Protein 4D7P (pdb70)

Nearest PDB structures (foldseek):
  4d7p-assembly1_A  TM=1.011E+00  e=5.521E-19  Giardia duodenalis
  2hvb-assembly1_C  TM=8.689E-01  e=3.189E-07  Pyrococcus horikoshii OT3
  2hvb-assembly1_D  TM=8.576E-01  e=6.053E-07  Pyrococcus horikoshii OT3
  1do6-assembly1_A  TM=7.881E-01  e=3.743E-07  Pyrococcus furiosus
  4a5w-assembly1_A  TM=5.089E-01  e=1.539E-01  Homo sapiens

Radius of gyration: 13.25 Å; Cα contacts (8 Å, |Δi|>4): 241; chains: 1; bounding box: 39×22×22 Å

Sequence (96 aa):
KEKHVPEMKLSGNHVDIRCGATVMHPATEKHYIGTIRLFGITKEGNVTLELGCQQIWPGLGEPVASFRVCDLEKYKGLLAVAYCNLHGCWENYMEL

Foldseek 3Di:
DAFQEWDWDDDPQKIKTATPDPDFHDAAQVKAFAKKWKWFQFPVPRDTHTPDMDGDHGNPDTPIDMDGDDPNVRGQKMKIWIQIPVPGIHIDIGGD

InterPro domains:
  IPR002742 Desulfoferrodoxin, ferrous iron-binding domain [PF01880] (27-121)
  IPR036073 Desulfoferrodoxin, ferrous iron-binding domain superfamily [G3DSA:2.60.40.730] (15-125)
  IPR036073 Desulfoferrodoxin, ferrous iron-binding domain superfamily [SSF49367] (26-124)
  IPR051233 Desulfoferrodoxin superoxide reductase [PTHR36541] (25-123)

Secondary structure (DSSP, 8-state):
-----EEEEEETTEEEEEESSSSPPP--SSS-EEEEEEEEEETTT--EEEEEEEE--TTTS-SEEEEE-TTGGGEEEEEEEEEETTTEEEEEEEE-

B-factor: mean 38.89, std 13.86, range [15.0, 101.18]

Organism: Giardia intestinalis (NCBI:txid5741)

Solvent-accessible surface area: 5745 Å² total; per-residue (Å²): 233,76,96,11,65,0,39,16,126,68,71,64,53,36,0,63,5,74,0,1,53,126,72,52,3,49,31,67,141,173,24,52,4,6,31,0,87,0,23,0,20,20,121,172,59,99,77,74,83,75,58,21,63,74,80,19,167,36,32,147,28,101,1,73,10,64,29,161,4,99,72,34,117,121,21,74,0,0,29,0,16,0,87,0,48,107,86,31,90,104,114,45,109,46,145,87

Structure (mmCIF, N/CA/C/O backbone):
data_4D7P
#
_entry.id   4D7P
#
_cell.length_a   90.270
_cell.length_b   90.270
_cell.length_c   90.270
_cell.angle_alpha   90.00
_cell.angle_beta   90.00
_cell.angle_gamma   90.00
#
_symmetry.space_group_name_H-M   'I 2 3'
#
loop_
_entity.id
_entity.type
_entity.pdbx_description
1 polymer 'SUPEROXIDE REDUCTASE'
2 non-polymer 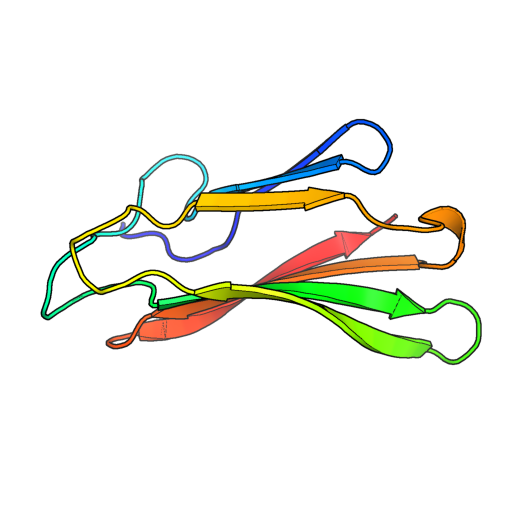'FE (III) ION'
3 water water
#
loop_
_atom_site.group_PDB
_atom_site.id
_atom_site.type_symbol
_atom_site.label_atom_id
_atom_site.label_alt_id
_atom_site.label_comp_id
_atom_site.label_asym_id
_atom_site.label_entity_id
_atom_site.label_seq_id
_atom_site.pdbx_PDB_ins_code
_atom_site.Cartn_x
_atom_site.Cartn_y
_atom_site.Cartn_z
_atom_site.occupancy
_atom_site.B_iso_or_equiv
_atom_site.auth_seq_id
_atom_site.auth_comp_id
_atom_site.auth_asym_id
_atom_site.auth_atom_id
_atom_site.pdbx_PDB_model_num
ATOM 1 N N . LYS A 1 16 ? 17.111 105.307 63.660 1.00 68.20 16 LYS A N 1
ATOM 2 C CA . LYS A 1 16 ? 17.702 106.054 62.551 1.00 74.83 16 LYS A CA 1
ATOM 3 C C . LYS A 1 16 ? 17.012 105.682 61.231 1.00 78.83 16 LYS A C 1
ATOM 4 O O . LYS A 1 16 ? 16.654 106.560 60.439 1.00 83.16 16 LYS A O 1
ATOM 10 N N . GLU A 1 17 ? 16.827 104.379 61.007 1.00 74.62 17 GLU A N 1
ATOM 11 C CA . GLU A 1 17 ? 16.134 103.857 59.822 1.00 68.61 17 GLU A CA 1
ATOM 12 C C . GLU A 1 17 ? 14.631 103.732 60.115 1.00 64.01 17 GLU A C 1
ATOM 13 O O . GLU A 1 17 ? 14.240 103.322 61.216 1.00 56.75 17 GLU A O 1
ATOM 19 N N . LYS A 1 18 ? 13.790 104.095 59.145 1.00 62.33 18 LYS A N 1
ATOM 20 C CA . LYS A 1 18 ? 12.353 104.179 59.398 1.00 55.70 18 LYS A CA 1
ATOM 21 C C . LYS A 1 18 ? 11.545 103.214 58.532 1.00 47.57 18 LYS A C 1
ATOM 22 O O . LYS A 1 18 ? 11.732 103.123 57.316 1.00 41.12 18 LYS A O 1
ATOM 28 N N . HIS A 1 19 ? 10.642 102.492 59.183 1.00 46.46 19 HIS A N 1
ATOM 29 C CA . HIS A 1 19 ? 9.801 101.506 58.519 1.00 36.86 19 HIS A CA 1
ATOM 30 C C . HIS A 1 19 ? 8.320 101.945 58.561 1.00 37.93 19 HIS A C 1
ATOM 31 O O . HIS A 1 19 ? 7.499 101.457 57.790 1.00 41.00 19 HIS A O 1
ATOM 38 N N . VAL A 1 20 ? 7.972 102.858 59.464 1.00 41.11 20 VAL A N 1
ATOM 39 C CA . VAL A 1 20 ? 6.556 103.122 59.716 1.00 39.20 20 VAL A CA 1
ATOM 40 C C . VAL A 1 20 ? 5.859 103.811 58.549 1.00 39.86 20 VAL A C 1
ATOM 41 O O . VAL A 1 20 ? 6.264 104.891 58.140 1.00 39.31 20 VAL A O 1
ATOM 45 N N . PRO A 1 21 ? 4.800 103.185 58.008 1.00 40.40 21 PRO A N 1
ATOM 46 C CA . PRO A 1 21 ? 4.122 103.761 56.839 1.00 35.27 21 PRO A CA 1
ATOM 47 C C . PRO A 1 21 ? 3.355 105.054 57.149 1.00 38.22 21 PRO A C 1
ATOM 48 O O . PRO A 1 21 ? 2.240 104.998 57.677 1.00 40.77 21 PRO A O 1
ATOM 52 N N . GLU A 1 22 ? 3.952 106.203 56.826 1.00 37.34 22 GLU A N 1
ATOM 53 C CA . GLU A 1 22 ? 3.248 107.485 56.911 1.00 33.75 22 GLU A CA 1
ATOM 54 C C . GLU A 1 22 ? 1.989 107.456 56.055 1.00 35.93 22 GLU A C 1
ATOM 55 O O . GLU A 1 22 ? 2.028 107.021 54.911 1.00 39.70 22 GLU A O 1
ATOM 61 N N . MET A 1 23 ? 0.876 107.916 56.614 1.00 35.52 23 MET A N 1
ATOM 62 C CA . MET A 1 23 ? -0.371 108.050 55.863 1.00 33.86 23 MET A CA 1
ATOM 63 C C . MET A 1 23 ? -0.788 109.511 55.726 1.00 37.67 23 MET A C 1
ATOM 64 O O . MET A 1 23 ? -0.845 110.236 56.720 1.00 39.61 23 MET A O 1
ATOM 69 N N . LYS A 1 24 ? -1.073 109.946 54.503 1.00 33.95 24 LYS A N 1
ATOM 70 C CA . LYS A 1 24 ? -1.692 111.256 54.284 1.00 30.84 24 LYS A CA 1
ATOM 71 C C . LYS A 1 24 ? -3.061 111.073 53.623 1.00 35.21 24 LYS A C 1
ATOM 72 O O . LYS A 1 24 ? -3.169 110.408 52.595 1.00 40.99 24 LYS A O 1
ATOM 78 N N . LEU A 1 25 ? -4.095 111.674 54.213 1.00 35.13 25 LEU A N 1
ATOM 79 C CA . LEU A 1 25 ? -5.478 111.487 53.767 1.00 37.32 25 LEU A CA 1
ATOM 80 C C . LEU A 1 25 ? -6.060 112.742 53.115 1.00 37.10 25 LEU A C 1
ATOM 81 O O . LEU A 1 25 ? -6.079 113.814 53.722 1.00 38.05 25 LEU A O 1
ATOM 86 N N . SER A 1 26 ? -6.530 112.595 51.876 1.00 32.38 26 SER A N 1
ATOM 87 C CA . SER A 1 26 ? -7.171 113.671 51.115 1.00 35.21 26 SER A CA 1
ATOM 88 C C . SER A 1 26 ? -8.526 113.187 50.629 1.00 31.96 26 SER A C 1
ATOM 89 O O . SER A 1 26 ? -8.594 112.527 49.602 1.00 38.24 26 SER A O 1
ATOM 92 N N . GLY A 1 27 ? -9.600 113.510 51.342 1.00 30.41 27 GLY A N 1
ATOM 93 C CA . GLY A 1 27 ? -10.887 112.909 51.036 1.00 30.19 27 GLY A CA 1
ATOM 94 C C . GLY A 1 27 ? -10.808 111.415 51.325 1.00 24.66 27 GLY A C 1
ATOM 95 O O . GLY A 1 27 ? -10.593 111.009 52.466 1.00 27.61 27 GLY A O 1
ATOM 96 N N . ASN A 1 28 ? -10.940 110.584 50.298 1.00 28.78 28 ASN A N 1
ATOM 97 C CA . ASN A 1 28 ? -10.845 109.146 50.522 1.00 32.69 28 ASN A CA 1
ATOM 98 C C . ASN A 1 28 ? -9.551 108.600 49.927 1.00 31.07 28 ASN A C 1
ATOM 99 O O . ASN A 1 28 ? -9.313 107.390 49.918 1.00 28.66 28 ASN A O 1
ATOM 104 N N . HIS A 1 29 ? -8.713 109.518 49.455 1.00 28.54 29 HIS A N 1
ATOM 105 C CA . HIS A 1 29 ? -7.415 109.180 48.896 1.00 29.06 29 HIS A CA 1
ATOM 106 C C . HIS A 1 29 ? -6.349 109.089 49.978 1.00 25.68 29 HIS A C 1
ATOM 107 O O . HIS A 1 29 ? -6.233 109.989 50.816 1.00 26.15 29 HIS A O 1
ATOM 114 N N . VAL A 1 30 ? -5.547 108.033 49.934 1.00 25.42 30 VAL A N 1
ATOM 115 C CA . VAL A 1 30 ? -4.533 107.797 50.955 1.00 25.60 30 VAL A CA 1
ATOM 116 C C . VAL A 1 30 ? -3.161 107.643 50.304 1.00 25.80 30 VAL A C 1
ATOM 117 O O . VAL A 1 30 ? -2.964 106.737 49.510 1.00 26.54 30 VAL A O 1
ATOM 121 N N . ASP A 1 31 ? -2.227 108.542 50.612 1.00 25.70 31 ASP A N 1
ATOM 122 C CA . ASP A 1 31 ? -0.848 108.424 50.115 1.00 26.14 31 ASP A CA 1
ATOM 123 C C . ASP A 1 31 ? 0.053 107.890 51.205 1.00 32.55 31 ASP A C 1
ATOM 124 O O . ASP A 1 31 ? 0.020 108.391 52.323 1.00 28.12 31 ASP A O 1
ATOM 129 N N . ILE A 1 32 ? 0.869 106.895 50.872 1.00 26.96 32 ILE A N 1
ATOM 130 C CA . ILE A 1 32 ? 1.737 106.250 51.848 1.00 25.38 32 ILE A CA 1
ATOM 131 C C . ILE A 1 32 ? 3.207 106.265 51.434 1.00 32.23 32 ILE A C 1
ATOM 132 O O . ILE A 1 32 ? 3.528 106.044 50.266 1.00 32.17 32 ILE A O 1
ATOM 137 N N . ARG A 1 33 ? 4.091 106.532 52.393 1.00 32.58 33 ARG A N 1
ATOM 138 C CA . ARG A 1 33 ? 5.531 106.339 52.205 1.00 29.86 33 ARG A CA 1
ATOM 139 C C . ARG A 1 33 ? 6.184 105.853 53.496 1.00 37.67 33 ARG A C 1
ATOM 140 O O . ARG A 1 33 ? 5.768 106.239 54.596 1.00 34.45 33 ARG A O 1
ATOM 148 N N . CYS A 1 34 ? 7.192 104.997 53.351 1.00 39.73 34 CYS A N 1
ATOM 149 C CA . CYS A 1 34 ? 7.955 104.476 54.485 1.00 30.79 34 CYS A CA 1
ATOM 150 C C . CYS A 1 34 ? 9.414 104.940 54.426 1.00 32.09 34 CYS A C 1
ATOM 151 O O . CYS A 1 34 ? 10.155 104.531 53.531 1.00 34.26 34 CYS A O 1
ATOM 154 N N . GLY A 1 35 ? 9.839 105.789 55.359 1.00 34.96 35 GLY A N 1
ATOM 155 C CA . GLY A 1 35 ? 8.966 106.359 56.359 1.00 39.50 35 GLY A CA 1
ATOM 156 C C . GLY A 1 35 ? 8.697 107.805 56.003 1.00 47.75 35 GLY A C 1
ATOM 157 O O . GLY A 1 35 ? 8.916 108.213 54.859 1.00 47.92 35 GLY A O 1
ATOM 158 N N . ALA A 1 36 ? 8.236 108.583 56.979 1.00 45.72 36 ALA A N 1
ATOM 159 C CA . ALA A 1 36 ? 7.743 109.936 56.712 1.00 52.68 36 ALA A CA 1
ATOM 160 C C . ALA A 1 36 ? 8.849 110.885 56.249 1.00 53.61 36 ALA A C 1
ATOM 161 O O . ALA A 1 36 ? 8.666 111.634 55.289 1.00 63.38 36 ALA A O 1
ATOM 163 N N . THR A 1 37 ? 9.994 110.837 56.927 1.00 50.16 37 THR A N 1
ATOM 164 C CA . THR A 1 37 ? 11.099 111.753 56.656 1.00 64.85 37 THR A CA 1
ATOM 165 C C . THR A 1 37 ? 12.231 111.056 55.898 1.00 67.52 37 THR A C 1
ATOM 166 O O . THR A 1 37 ? 12.779 111.607 54.941 1.00 67.28 37 THR A O 1
ATOM 170 N N . VAL A 1 38 ? 12.572 109.842 56.321 1.00 60.53 38 VAL A N 1
ATOM 171 C CA . VAL A 1 38 ? 13.590 109.056 55.629 1.00 54.90 38 VAL A CA 1
ATOM 172 C C . VAL A 1 38 ? 12.976 107.885 54.856 1.00 47.46 38 VAL A C 1
ATOM 173 O O . VAL A 1 38 ? 12.202 107.099 55.409 1.00 44.45 38 VAL A O 1
ATOM 177 N N . MET A 1 39 ? 13.315 107.766 53.579 1.00 36.13 39 MET A N 1
ATOM 178 C CA . MET A 1 39 ? 12.815 106.653 52.790 1.00 40.00 39 MET A CA 1
ATOM 179 C C . MET A 1 39 ? 13.596 105.391 53.112 1.00 42.16 39 MET A C 1
ATOM 180 O O . MET A 1 39 ? 14.823 105.382 53.032 1.00 37.79 39 MET A O 1
ATOM 185 N N . HIS A 1 40 ? 12.886 104.329 53.477 1.00 38.86 40 HIS A N 1
ATOM 186 C CA . HIS A 1 40 ? 13.513 103.035 53.763 1.00 43.37 40 HIS A CA 1
ATOM 187 C C . HIS A 1 40 ? 14.297 102.534 52.559 1.00 39.58 40 HIS A C 1
ATOM 188 O O . HIS A 1 40 ? 13.928 102.830 51.432 1.00 37.57 40 HIS A O 1
ATOM 195 N N . PRO A 1 41 ? 15.398 101.801 52.794 1.00 35.41 41 PRO A N 1
ATOM 19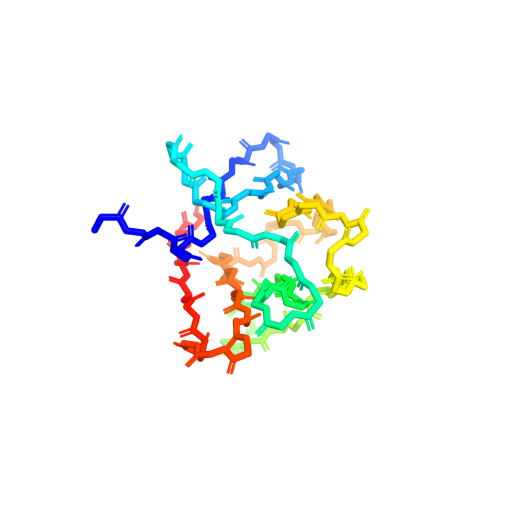6 C CA . PRO A 1 41 ? 16.143 101.222 51.673 1.00 42.09 41 PRO A CA 1
ATOM 197 C C . PRO A 1 41 ? 15.310 100.362 50.721 1.00 36.85 41 PRO A C 1
ATOM 198 O O . PRO A 1 41 ? 14.255 99.802 51.063 1.00 31.86 41 PRO A O 1
ATOM 202 N N . ALA A 1 42 ? 15.816 100.282 49.498 1.00 36.27 42 ALA A N 1
ATOM 203 C CA . ALA A 1 42 ? 15.190 99.537 48.422 1.00 38.12 42 ALA A CA 1
ATOM 204 C C . ALA A 1 42 ? 16.278 98.823 47.635 1.00 42.52 42 ALA A C 1
ATOM 205 O O . ALA A 1 42 ? 16.816 99.350 46.650 1.00 34.58 42 ALA A O 1
ATOM 207 N N . THR A 1 43 ? 16.631 97.631 48.106 1.00 38.41 43 THR A N 1
ATOM 208 C CA . THR A 1 43 ? 17.658 96.817 47.469 1.00 34.38 43 THR A CA 1
ATOM 209 C C . THR A 1 43 ? 17.179 95.382 47.361 1.00 38.20 43 THR A C 1
ATOM 210 O O . THR A 1 43 ? 16.160 95.018 47.962 1.00 39.20 43 THR A O 1
ATOM 214 N N . GLU A 1 44 ? 17.925 94.564 46.620 1.00 37.22 44 GLU A N 1
ATOM 215 C CA . GLU A 1 44 ? 17.565 93.167 46.426 1.00 35.31 44 GLU A CA 1
ATOM 216 C C . GLU A 1 44 ? 17.661 92.367 47.713 1.00 40.65 44 GLU A C 1
ATOM 217 O O . GLU A 1 44 ? 16.996 91.336 47.859 1.00 45.66 44 GLU A O 1
ATOM 223 N N . LYS A 1 45 ? 18.482 92.837 48.647 1.00 32.62 45 LYS A N 1
ATOM 224 C CA . LYS A 1 45 ? 18.680 92.110 49.897 1.00 38.36 45 LYS A CA 1
ATOM 225 C C . LYS A 1 45 ? 18.025 92.808 51.095 1.00 42.57 45 LYS A C 1
ATOM 226 O O . LYS A 1 45 ? 17.895 92.215 52.171 1.00 30.30 45 LYS A O 1
ATOM 232 N N . HIS A 1 46 ? 17.597 94.057 50.912 1.00 35.95 46 HIS A N 1
ATOM 233 C CA . HIS A 1 46 ? 16.873 94.772 51.969 1.00 32.44 46 HIS A CA 1
ATOM 234 C C . HIS A 1 46 ? 15.773 95.633 51.361 1.00 31.81 46 HIS A C 1
ATOM 235 O O . HIS A 1 46 ? 16.048 96.584 50.614 1.00 35.08 46 HIS A O 1
ATOM 242 N N . TYR A 1 47 ? 14.528 95.302 51.677 1.00 30.07 47 TYR A N 1
ATOM 243 C CA . TYR A 1 47 ? 13.405 95.933 51.001 1.00 31.00 47 TYR A CA 1
ATOM 244 C C . TYR A 1 47 ? 12.132 95.900 51.833 1.00 33.82 47 TYR A C 1
ATOM 245 O O . TYR A 1 47 ? 11.950 95.017 52.669 1.00 31.50 47 TYR A O 1
ATOM 254 N N . ILE A 1 48 ? 11.267 96.883 51.621 1.00 29.26 48 ILE A N 1
ATOM 255 C CA . ILE A 1 48 ? 9.891 96.746 52.049 1.00 25.69 48 ILE A CA 1
ATOM 256 C C . ILE A 1 48 ? 9.147 96.207 50.840 1.00 28.38 48 ILE A C 1
ATOM 257 O O . ILE A 1 48 ? 9.081 96.846 49.780 1.00 30.17 48 ILE A O 1
ATOM 262 N N . GLY A 1 49 ? 8.645 94.990 50.995 1.00 26.37 49 GLY A N 1
ATOM 263 C CA . GLY A 1 49 ? 8.080 94.249 49.890 1.00 21.77 49 GLY A CA 1
ATOM 264 C C . GLY A 1 49 ? 6.620 94.555 49.674 1.00 27.13 49 GLY A C 1
ATOM 265 O O . GLY A 1 49 ? 6.140 94.538 48.531 1.00 24.40 49 GLY A O 1
ATOM 266 N N . THR A 1 50 ? 5.894 94.822 50.758 1.00 25.01 50 THR A N 1
ATOM 267 C CA . THR A 1 50 ? 4.474 95.138 50.619 1.00 19.83 50 THR A CA 1
ATOM 268 C C . THR A 1 50 ? 4.059 96.273 51.520 1.00 26.99 50 THR A C 1
ATOM 269 O O . THR A 1 50 ? 4.605 96.457 52.602 1.00 26.89 50 THR A O 1
ATOM 273 N N . ILE A 1 51 ? 3.071 97.023 51.058 1.00 23.88 51 ILE A N 1
ATOM 274 C CA . ILE A 1 51 ? 2.419 98.031 51.863 1.00 22.35 51 ILE A CA 1
ATOM 275 C C . ILE A 1 51 ? 0.947 97.701 51.740 1.00 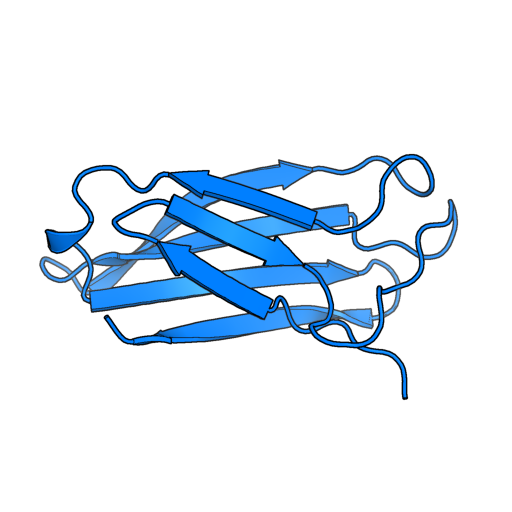26.53 51 ILE A C 1
ATOM 276 O O . ILE A 1 51 ? 0.387 97.751 50.638 1.00 22.73 51 ILE A O 1
ATOM 281 N N . ARG A 1 52 ? 0.334 97.289 52.843 1.00 23.10 52 ARG A N 1
ATOM 282 C CA . ARG A 1 52 ? -1.087 96.961 52.834 1.00 21.60 52 ARG A CA 1
ATOM 283 C C . ARG A 1 52 ? -1.863 98.014 53.572 1.00 28.53 52 ARG A C 1
ATOM 284 O O . ARG A 1 52 ? -1.367 98.560 54.556 1.00 23.36 52 ARG A O 1
ATOM 292 N N . LEU A 1 53 ? -3.081 98.280 53.102 1.00 29.48 53 LEU A N 1
ATOM 293 C CA . LEU A 1 53 ? -3.992 99.195 53.771 1.00 26.02 53 LEU A CA 1
ATOM 294 C C . LEU A 1 53 ? -5.247 98.450 54.207 1.00 30.21 53 LEU A C 1
ATOM 295 O O . LEU A 1 53 ? -5.887 97.768 53.406 1.00 25.16 53 LEU A O 1
ATOM 300 N N . PHE A 1 54 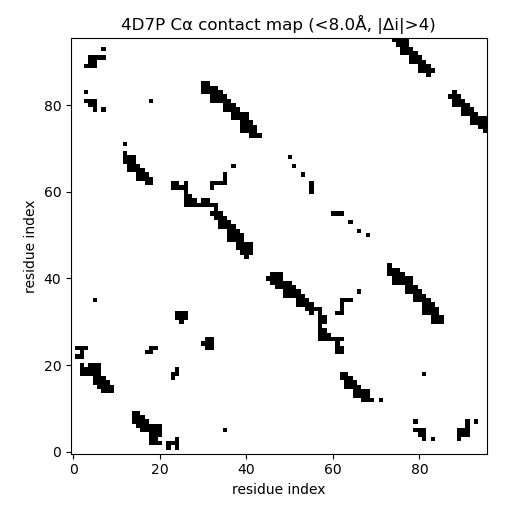? -5.575 98.577 55.486 1.00 30.99 54 PHE A N 1
ATOM 301 C CA . PHE A 1 54 ? -6.773 97.974 56.057 1.00 36.04 54 PHE A CA 1
ATOM 302 C C . PHE A 1 54 ? -7.751 99.053 56.497 1.00 36.50 54 PHE A C 1
ATOM 303 O O . PHE A 1 54 ? -7.339 100.090 57.020 1.00 36.96 54 PHE A O 1
ATOM 311 N N . GLY A 1 55 ? -9.042 98.806 56.291 1.00 25.76 55 GLY A N 1
ATOM 312 C CA . GLY A 1 55 ? -10.074 99.582 56.968 1.00 35.36 55 GLY A CA 1
ATOM 313 C C . GLY A 1 55 ? -10.723 98.829 58.125 1.00 35.18 55 GLY A C 1
ATOM 314 O O . GLY A 1 55 ? -11.122 97.675 57.976 1.00 40.95 55 GLY A O 1
ATOM 315 N N . ILE A 1 56 ? -10.837 99.472 59.283 1.00 30.90 56 ILE A N 1
ATOM 316 C CA . ILE A 1 56 ? -11.567 98.882 60.402 1.00 38.94 56 ILE A CA 1
ATOM 317 C C . ILE A 1 56 ? -13.033 99.305 60.325 1.00 45.87 56 ILE A C 1
ATOM 318 O O . ILE A 1 56 ? -13.353 100.496 60.420 1.00 41.75 56 ILE A O 1
ATOM 323 N N . THR A 1 57 ? -13.920 98.329 60.150 1.00 46.16 57 THR A N 1
ATOM 324 C CA . THR A 1 57 ? -15.328 98.618 59.903 1.00 48.65 57 THR A CA 1
ATOM 325 C C . THR A 1 57 ? -16.068 99.048 61.165 1.00 53.47 57 THR A C 1
ATOM 326 O O . THR A 1 57 ? -15.804 98.541 62.257 1.00 59.96 57 THR A O 1
ATOM 330 N N . LYS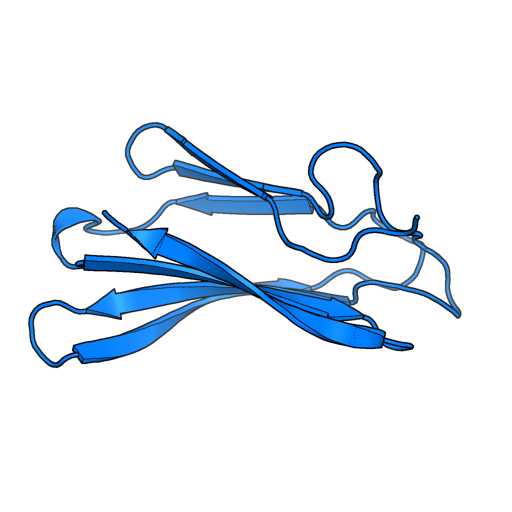 A 1 58 ? -16.997 99.986 61.003 1.00 54.54 58 LYS A N 1
ATOM 331 C CA . LYS A 1 58 ? -17.920 100.353 62.073 1.00 58.48 58 LYS A CA 1
ATOM 332 C C . LYS A 1 58 ? -18.859 99.186 62.364 1.00 67.39 58 LYS A C 1
ATOM 333 O O . LYS A 1 58 ? -18.900 98.662 63.481 1.00 65.26 58 LYS A O 1
ATOM 339 N N . GLU A 1 59 ? -19.607 98.784 61.339 1.00 73.93 59 GLU A N 1
ATOM 340 C CA . GLU A 1 59 ? -20.517 97.648 61.430 1.00 75.31 59 GLU A CA 1
ATOM 341 C C . GLU A 1 59 ? -19.730 96.342 61.498 1.00 63.69 59 GLU A C 1
ATOM 342 O O . GLU A 1 59 ? -19.482 95.708 60.473 1.00 68.21 59 GLU A O 1
ATOM 348 N N . GLY A 1 60 ? -19.305 95.957 62.697 1.00 55.43 60 GLY A N 1
ATOM 349 C CA . GLY A 1 60 ? -18.697 94.653 62.877 1.00 55.03 60 GLY A CA 1
ATOM 350 C C . GLY A 1 60 ? -17.289 94.605 63.435 1.00 53.30 60 GLY A C 1
ATOM 351 O O . GLY A 1 60 ? -16.800 93.529 63.775 1.00 53.31 60 GLY A O 1
ATOM 352 N N . ASN A 1 61 ? -16.638 95.758 63.533 1.00 53.18 61 ASN A N 1
ATOM 353 C CA . ASN A 1 61 ? -15.251 95.826 63.999 1.00 55.91 61 ASN A CA 1
ATOM 354 C C . ASN A 1 61 ? -14.306 94.898 63.232 1.00 53.39 61 ASN A C 1
ATOM 355 O O . ASN A 1 61 ? -13.395 94.292 63.806 1.00 57.61 61 ASN A O 1
ATOM 360 N N . VAL A 1 62 ? -14.522 94.785 61.930 1.00 47.49 62 VAL A N 1
ATOM 361 C CA . VAL A 1 62 ? -13.689 93.914 61.107 1.00 46.59 62 VAL A CA 1
ATOM 362 C C . VAL A 1 62 ? -12.456 94.664 60.631 1.00 47.64 62 VAL A C 1
ATOM 363 O O . VAL A 1 62 ? -12.528 95.847 60.343 1.00 42.82 62 VAL A O 1
ATOM 367 N N . THR A 1 63 ? -11.320 93.979 60.576 1.00 34.79 63 THR A N 1
ATOM 368 C CA . THR A 1 63 ? -10.111 94.552 59.991 1.00 38.75 63 THR A CA 1
ATOM 369 C C . THR A 1 63 ? -10.004 94.112 58.528 1.00 37.44 63 THR A C 1
ATOM 370 O O . THR A 1 63 ? -9.471 93.047 58.216 1.00 34.39 63 THR A O 1
ATOM 374 N N . LEU A 1 64 ? -10.553 94.930 57.639 1.00 27.71 64 LEU A N 1
ATOM 375 C CA . LEU A 1 64 ? -10.760 94.540 56.251 1.00 30.98 64 LEU A CA 1
ATOM 376 C C . LEU A 1 64 ? -9.629 95.033 55.331 1.00 34.38 64 LEU A C 1
ATOM 377 O O . LEU A 1 64 ? -9.396 96.235 55.229 1.00 34.34 64 LEU A O 1
ATOM 382 N N . GLU A 1 65 ? -8.924 94.119 54.670 1.00 35.31 65 GLU A N 1
ATOM 383 C CA . GLU A 1 65 ? -7.844 94.535 53.784 1.00 27.78 65 GLU A CA 1
ATOM 384 C C . GLU A 1 65 ? -8.426 95.151 52.532 1.00 24.92 65 GLU A C 1
ATOM 385 O O . GLU A 1 65 ? -9.214 94.528 51.824 1.00 25.34 65 GLU A O 1
ATOM 391 N N . LEU A 1 66 ? -8.050 96.392 52.274 1.00 23.53 66 LEU A N 1
ATOM 392 C CA . LEU A 1 66 ? -8.559 97.099 51.115 1.00 22.71 66 LEU A CA 1
ATOM 393 C C . LEU A 1 66 ? -7.723 96.790 49.898 1.00 30.07 66 LEU A C 1
ATOM 394 O O . LEU A 1 66 ? -8.250 96.719 48.781 1.00 21.94 66 LEU A O 1
ATOM 399 N N . GLY A 1 67 ? -6.420 96.610 50.107 1.00 25.24 67 GLY A N 1
ATOM 400 C CA . GLY A 1 67 ? -5.529 96.268 49.009 1.00 25.33 67 GLY A CA 1
ATOM 401 C C . GLY A 1 67 ? -4.084 96.141 49.457 1.00 24.27 67 GLY A C 1
ATOM 402 O O . GLY A 1 67 ? -3.778 96.328 50.633 1.00 22.71 67 GLY A O 1
ATOM 403 N N . CYS A 1 68 ? -3.199 95.815 48.519 1.00 16.11 68 CYS A N 1
ATOM 404 C CA . CYS A 1 68 ? -1.813 95.508 48.841 1.00 19.41 68 CYS A CA 1
ATOM 405 C C . CYS A 1 68 ? -0.907 95.925 47.712 1.00 20.41 68 CYS A C 1
ATOM 406 O O . CYS A 1 68 ? -1.010 95.385 46.601 1.00 21.33 68 CYS A O 1
ATOM 409 N N . GLN A 1 69 ? -0.030 96.887 47.995 1.00 21.96 69 GLN A N 1
ATOM 410 C CA . GLN A 1 69 ? 1.020 97.289 47.071 1.00 20.22 69 GLN A CA 1
ATOM 411 C C . GLN A 1 69 ? 2.226 96.382 47.244 1.00 30.74 69 GLN A C 1
ATOM 412 O O . GLN A 1 69 ? 2.920 96.433 48.266 1.00 23.73 69 GLN A O 1
ATOM 418 N N . GLN A 1 70 ? 2.480 95.563 46.232 1.00 19.99 70 GLN A N 1
ATOM 419 C CA . GLN A 1 70 ? 3.669 94.731 46.210 1.00 19.85 70 GLN A CA 1
ATOM 420 C C . GLN A 1 70 ? 4.760 95.399 45.360 1.00 23.29 70 GLN A C 1
ATOM 421 O O . GLN A 1 70 ? 4.488 95.986 44.300 1.00 19.23 70 GLN A O 1
ATOM 427 N N . ILE A 1 71 ? 5.991 95.357 45.857 1.00 16.87 71 ILE A N 1
ATOM 428 C CA . ILE A 1 71 ? 7.109 96.027 45.198 1.00 26.21 71 ILE A CA 1
ATOM 429 C C . ILE A 1 71 ? 8.280 95.068 45.049 1.00 24.41 71 ILE A C 1
ATOM 430 O O . ILE A 1 71 ? 8.705 94.446 46.010 1.00 27.88 71 ILE A O 1
ATOM 435 N N . TRP A 1 72 ? 8.800 94.939 43.842 1.00 17.67 72 TRP A N 1
ATOM 436 C CA . TRP A 1 72 ? 9.919 94.033 43.639 1.00 20.81 72 TRP A CA 1
ATOM 437 C C . TRP A 1 72 ? 11.184 94.629 44.240 1.00 29.70 72 TRP A C 1
ATOM 438 O O . TRP A 1 72 ? 11.470 95.810 44.057 1.00 27.58 72 TRP A O 1
ATOM 449 N N . PRO A 1 73 ? 11.930 93.810 44.989 1.00 31.12 73 PRO A N 1
ATOM 450 C CA . PRO A 1 73 ? 13.119 94.283 45.713 1.00 24.40 73 PRO A CA 1
ATOM 451 C C . PRO A 1 73 ? 14.063 95.120 44.844 1.00 27.17 73 PRO A C 1
ATOM 452 O O . PRO A 1 73 ? 14.511 94.677 43.788 1.00 29.77 73 PRO A O 1
ATOM 456 N N . GLY A 1 74 ? 14.323 96.346 45.288 1.00 34.60 74 GLY A N 1
ATOM 457 C CA . GLY A 1 74 ? 15.272 97.224 44.637 1.00 32.75 74 GLY A CA 1
ATOM 458 C C . GLY A 1 74 ? 14.800 97.820 43.322 1.00 36.15 74 GLY A C 1
ATOM 459 O O . GLY A 1 74 ? 15.563 98.512 42.653 1.00 34.03 74 GLY A O 1
ATOM 460 N N . LEU A 1 75 ? 13.553 97.562 42.944 1.00 27.44 75 LEU A N 1
ATOM 461 C CA . LEU A 1 75 ? 13.023 98.115 41.698 1.00 23.83 75 LEU A CA 1
ATOM 462 C C . LEU A 1 75 ? 12.123 99.322 41.945 1.00 36.43 75 LEU A C 1
ATOM 463 O O . LEU A 1 75 ? 11.896 100.145 41.047 1.00 31.03 75 LEU A O 1
ATOM 468 N N . GLY A 1 76 ? 11.602 99.415 43.162 1.00 36.75 76 GLY A N 1
ATOM 469 C CA . GLY A 1 76 ? 10.770 100.535 43.545 1.00 26.25 76 GLY A CA 1
ATOM 470 C C . GLY A 1 76 ? 10.974 100.850 45.008 1.00 30.83 76 GLY A C 1
ATOM 471 O O . GLY A 1 76 ? 11.319 99.973 45.811 1.00 27.31 76 GLY A O 1
ATOM 472 N N . GLU A 1 77 ? 10.753 102.110 45.358 1.00 28.94 77 GLU A N 1
ATOM 473 C CA . GLU A 1 77 ? 10.820 102.554 46.748 1.00 26.53 77 GLU A CA 1
ATOM 474 C C . GLU A 1 77 ? 9.480 102.327 47.420 1.00 24.01 77 GLU A C 1
ATOM 475 O O . GLU A 1 77 ? 8.477 102.222 46.725 1.00 24.06 77 GLU A O 1
ATOM 481 N N . PRO A 1 78 ? 9.460 102.225 48.762 1.00 27.67 78 PRO A N 1
ATOM 482 C CA . PRO A 1 78 ? 8.213 101.882 49.472 1.00 21.64 78 PRO A CA 1
ATOM 483 C C . PRO A 1 78 ? 7.250 103.052 49.608 1.00 26.22 78 PRO A C 1
ATOM 484 O O . PRO A 1 78 ? 7.169 103.700 50.657 1.00 26.13 78 PRO A O 1
ATOM 488 N N . VAL A 1 79 ? 6.522 103.304 48.524 1.00 26.67 79 VAL A N 1
ATOM 489 C CA . VAL A 1 79 ? 5.380 104.194 48.522 1.00 22.87 79 VAL A CA 1
ATOM 490 C C . VAL A 1 79 ? 4.151 103.432 48.046 1.00 25.30 79 VAL A C 1
ATOM 491 O O . VAL A 1 79 ? 4.263 102.355 47.436 1.00 21.78 79 VAL A O 1
ATOM 495 N N . ALA A 1 80 ? 2.981 103.994 48.313 1.00 22.70 80 ALA A N 1
ATOM 496 C CA . ALA A 1 80 ? 1.747 103.445 47.781 1.00 18.51 80 ALA A CA 1
ATOM 497 C C . ALA A 1 80 ? 0.633 104.476 47.831 1.00 21.76 80 ALA A C 1
ATOM 498 O O . ALA A 1 80 ? 0.724 105.467 48.557 1.00 26.04 80 ALA A O 1
ATOM 500 N N . SER A 1 81 ? -0.421 104.255 47.051 1.00 20.84 81 SER A N 1
ATOM 501 C CA . SER A 1 81 ? -1.646 104.993 47.316 1.00 24.22 81 SER A CA 1
ATOM 502 C C . SER A 1 81 ? -2.889 104.143 47.089 1.00 24.48 81 SER A C 1
ATOM 503 O O . SER A 1 81 ? -2.887 103.184 46.317 1.00 20.26 81 SER A O 1
ATOM 506 N N . PHE A 1 82 ? -3.936 104.502 47.817 1.00 24.65 82 PHE A N 1
ATOM 507 C CA . PHE A 1 82 ? -5.217 103.830 47.755 1.00 2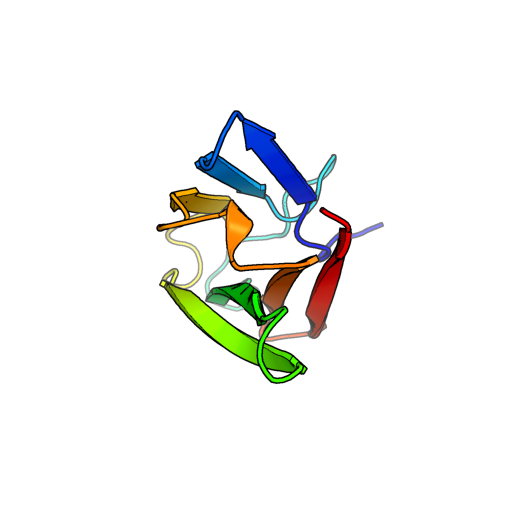2.35 82 PHE A CA 1
ATOM 508 C C . PHE A 1 82 ? -6.293 104.868 47.651 1.00 27.00 82 PHE A C 1
ATOM 509 O O . PHE A 1 82 ? -6.066 106.047 47.926 1.00 26.85 82 PHE A O 1
ATOM 517 N N . ARG A 1 83 ? -7.477 104.440 47.257 1.00 24.47 83 ARG A N 1
ATOM 518 C CA . ARG A 1 83 ? -8.605 105.341 47.315 1.00 28.16 83 ARG A CA 1
ATOM 519 C C . ARG A 1 83 ? -9.751 104.543 47.892 1.00 28.74 83 ARG A C 1
ATOM 520 O O . ARG A 1 83 ? -10.273 103.638 47.255 1.00 25.15 83 ARG A O 1
ATOM 528 N N . VAL A 1 84 ? -10.116 104.870 49.120 1.00 29.10 84 VAL A N 1
ATOM 529 C CA . VAL A 1 84 ? -11.014 104.027 49.875 1.00 27.84 84 VAL A CA 1
ATOM 530 C C . VAL A 1 84 ? -12.468 104.191 49.462 1.00 31.05 84 VAL A C 1
ATOM 531 O O . VAL A 1 84 ? -13.041 105.267 49.566 1.00 33.16 84 VAL A O 1
ATOM 535 N N . CYS A 1 85 ? -13.068 103.104 48.997 1.00 28.17 85 CYS A N 1
ATOM 536 C CA . CYS A 1 85 ? -14.497 103.105 48.703 1.00 28.02 85 CYS A CA 1
ATOM 537 C C . CYS A 1 85 ? -15.305 103.304 49.963 1.00 36.83 85 CYS A C 1
ATOM 5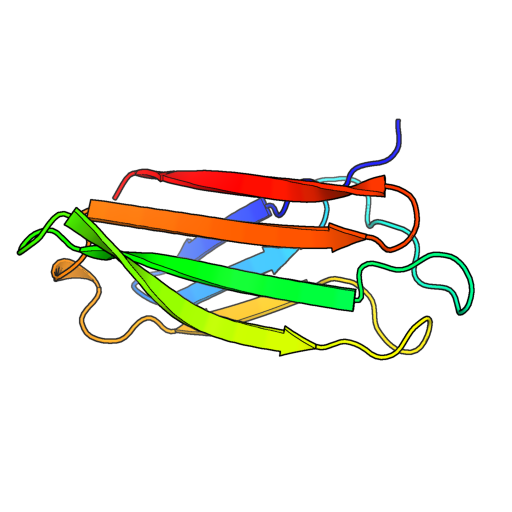38 O O . CYS A 1 85 ? -14.982 102.713 50.989 1.00 40.48 85 CYS A O 1
ATOM 541 N N . ASP A 1 86 ? -16.349 104.128 49.888 1.00 37.73 86 ASP A N 1
ATOM 542 C CA . ASP A 1 86 ? -17.271 104.267 51.007 1.00 42.07 86 ASP A CA 1
ATOM 543 C C . ASP A 1 86 ? -16.526 104.491 52.331 1.00 44.26 86 ASP A C 1
ATOM 544 O O . ASP A 1 86 ? -16.684 103.699 53.261 1.00 42.23 86 ASP A O 1
ATOM 549 N N . LEU A 1 87 ? -15.699 105.538 52.405 1.00 40.76 87 LEU A N 1
ATOM 550 C CA . LEU A 1 87 ? -14.826 105.755 53.569 1.00 36.75 87 LEU A CA 1
ATOM 551 C C . LEU A 1 87 ? -15.603 105.879 54.877 1.00 41.81 87 LEU A C 1
ATOM 552 O O . LEU A 1 87 ? -15.109 105.498 55.948 1.00 35.40 87 LEU A O 1
ATOM 557 N N . GLU A 1 88 ? -16.825 106.401 54.788 1.00 43.45 88 GLU A N 1
ATOM 558 C CA . GLU A 1 88 ? -17.636 106.641 55.974 1.00 55.19 88 GLU A CA 1
ATOM 559 C C . GLU A 1 88 ? -17.956 105.327 56.685 1.00 49.72 88 GLU A C 1
ATOM 560 O O . GLU A 1 88 ? -18.367 105.316 57.844 1.00 43.90 88 GLU A O 1
ATOM 566 N N . LYS A 1 89 ? -17.740 104.217 55.989 1.00 44.83 89 LYS A N 1
ATOM 567 C CA . LYS A 1 89 ? -18.063 102.916 56.546 1.00 47.63 89 LYS A CA 1
ATOM 568 C C . LYS A 1 89 ? -17.030 102.460 57.573 1.00 45.03 89 LYS A C 1
ATOM 569 O O . LYS A 1 89 ? -17.262 101.489 58.291 1.00 49.21 89 LYS A O 1
ATOM 575 N N . TYR A 1 90 ? -15.900 103.164 57.658 1.00 35.94 90 TYR A N 1
ATOM 576 C CA . TYR A 1 90 ? -14.816 102.747 58.545 1.00 35.61 90 TYR A CA 1
ATOM 577 C C . TYR A 1 90 ? -14.582 103.736 59.672 1.00 41.02 90 TYR A C 1
ATOM 578 O O . TYR A 1 90 ? -14.862 104.926 59.531 1.00 46.08 90 TYR A O 1
ATOM 587 N N . LYS A 1 91 ? -14.043 103.245 60.783 1.00 46.78 91 LYS A N 1
ATOM 588 C CA . LYS A 1 91 ? -13.728 104.104 61.919 1.00 50.28 91 LYS A CA 1
ATOM 589 C C . LYS A 1 91 ? -12.237 104.422 61.992 1.00 50.32 91 LYS A C 1
ATOM 590 O O . LYS A 1 91 ? -11.819 105.331 62.711 1.00 44.58 91 LYS A O 1
ATOM 596 N N . GLY A 1 92 ? -11.440 103.675 61.235 1.00 39.08 92 GLY A N 1
ATOM 597 C CA . GLY A 1 92 ? -10.008 103.905 61.184 1.00 42.06 92 GLY A CA 1
ATOM 598 C C . GLY A 1 92 ? -9.346 103.196 60.013 1.00 35.97 92 GLY A C 1
ATOM 599 O O . GLY A 1 92 ? -9.921 102.265 59.445 1.00 35.92 92 GLY A O 1
ATOM 600 N N . LEU A 1 93 ? -8.144 103.646 59.655 1.00 28.55 93 LEU A N 1
ATOM 601 C CA . LEU A 1 93 ? -7.314 102.994 58.638 1.00 33.53 93 LEU A CA 1
ATOM 602 C C . LEU A 1 93 ? -6.027 102.474 59.269 1.00 38.22 93 LEU A C 1
ATOM 603 O O . LEU A 1 93 ? -5.415 103.142 60.114 1.00 36.34 93 LEU A O 1
ATOM 608 N N . LEU A 1 94 ? -5.616 101.290 58.842 1.00 33.27 94 LEU A N 1
ATOM 609 C CA . LEU A 1 94 ? -4.406 100.659 59.350 1.00 36.43 94 LEU A CA 1
ATOM 610 C C . LEU A 1 94 ? -3.482 100.347 58.187 1.00 34.20 94 LEU A C 1
ATOM 611 O O . LEU A 1 94 ? -3.831 99.549 57.319 1.00 29.07 94 LEU A O 1
ATOM 616 N N . ALA A 1 95 ? -2.317 100.987 58.156 1.00 33.01 95 ALA A N 1
ATOM 617 C CA . ALA A 1 95 ? -1.322 100.696 57.126 1.00 33.09 95 ALA A CA 1
ATOM 618 C C . ALA A 1 95 ? -0.293 99.742 57.705 1.00 37.93 95 ALA A C 1
ATOM 619 O O . ALA A 1 95 ? 0.085 99.868 58.870 1.00 35.54 95 ALA A O 1
ATOM 621 N N . VAL A 1 96 ? 0.154 98.778 56.908 1.00 27.99 96 VAL A N 1
ATOM 622 C CA . VAL A 1 96 ? 1.144 97.815 57.386 1.00 31.98 96 VAL A CA 1
ATOM 623 C C . VAL A 1 96 ? 2.244 97.573 56.355 1.00 32.81 96 VAL A C 1
ATOM 624 O O . VAL A 1 96 ? 1.975 97.110 55.243 1.00 38.32 96 VAL A O 1
ATOM 628 N N . ALA A 1 97 ? 3.478 97.908 56.723 1.00 31.26 97 ALA A N 1
ATOM 629 C CA . ALA A 1 97 ? 4.621 97.730 55.834 1.00 27.93 97 ALA A CA 1
ATOM 630 C C . ALA A 1 97 ? 5.435 96.525 56.270 1.00 33.45 97 ALA A C 1
ATOM 631 O O . ALA A 1 97 ? 5.667 96.338 57.460 1.00 32.21 97 ALA A O 1
ATOM 633 N N . TYR A 1 98 ? 5.860 95.712 55.305 1.00 28.88 98 TYR A N 1
ATOM 634 C CA . TYR A 1 98 ? 6.664 94.522 55.583 1.00 30.92 98 TYR A CA 1
ATOM 635 C C . TYR A 1 98 ? 8.071 94.672 55.020 1.00 34.07 98 TYR A C 1
ATOM 636 O O . TYR A 1 98 ? 8.248 94.811 53.809 1.00 30.51 98 TYR A O 1
ATOM 645 N N . CYS A 1 99 ? 9.064 94.635 55.898 1.00 30.63 99 CYS A N 1
ATOM 646 C CA . CYS A 1 99 ? 10.459 94.649 55.485 1.00 25.36 99 CYS A CA 1
ATOM 647 C C . CYS A 1 99 ? 11.044 93.263 55.694 1.00 31.38 99 CYS A C 1
ATOM 648 O O . CYS A 1 99 ? 10.820 92.645 56.737 1.00 32.13 99 CYS A O 1
ATOM 651 N N . ASN A 1 100 ? 11.790 92.766 54.712 1.00 28.84 100 ASN A N 1
ATOM 652 C CA . ASN A 1 100 ? 12.280 91.393 54.805 1.00 32.08 100 ASN A CA 1
ATOM 653 C C . ASN A 1 100 ? 13.203 91.227 56.002 1.00 36.39 100 ASN A C 1
ATOM 654 O O . ASN A 1 100 ? 13.161 90.212 56.686 1.00 41.12 100 ASN A O 1
ATOM 659 N N . LEU A 1 101 ? 14.015 92.237 56.287 1.00 37.38 101 LEU A N 1
ATOM 660 C CA . LEU A 1 101 ? 14.969 92.101 57.378 1.00 40.37 101 LEU A CA 1
ATOM 661 C C . LEU A 1 101 ? 14.324 92.417 58.718 1.00 37.87 101 LEU A C 1
ATOM 662 O O . LEU A 1 101 ? 14.675 91.820 59.730 1.00 39.31 101 LEU A O 1
ATOM 667 N N . HIS A 1 102 ? 13.359 93.332 58.730 1.00 38.83 102 HIS A N 1
ATOM 668 C CA . HIS A 1 102 ? 12.923 93.915 59.997 1.00 38.08 102 HIS A CA 1
ATOM 669 C C . HIS A 1 102 ? 11.458 93.727 60.348 1.00 42.76 102 HIS A C 1
ATOM 670 O O . HIS A 1 102 ? 10.974 94.314 61.315 1.00 46.29 102 HIS A O 1
ATOM 677 N N . GLY A 1 103 ? 10.758 92.904 59.578 1.00 40.32 103 GLY A N 1
ATOM 678 C CA . GLY A 1 103 ? 9.398 92.535 59.925 1.00 40.54 103 GLY A CA 1
ATOM 679 C C . GLY A 1 103 ? 8.361 93.593 59.613 1.00 38.35 103 GLY A C 1
ATOM 680 O O . GLY A 1 103 ? 8.609 94.504 58.814 1.00 35.29 103 GLY A O 1
ATOM 681 N N . CYS A 1 104 ? 7.194 93.471 60.247 1.00 36.41 104 CYS A N 1
ATOM 682 C CA . CYS A 1 104 ? 6.041 94.324 59.941 1.00 33.53 104 CYS A CA 1
ATOM 683 C C . CYS A 1 104 ? 5.982 95.564 60.810 1.00 37.95 104 CYS A C 1
ATOM 684 O O . CYS A 1 104 ? 6.304 95.513 61.990 1.00 43.83 104 CYS A O 1
ATOM 687 N N . TRP A 1 105 ? 5.569 96.682 60.223 1.00 36.10 105 TRP A N 1
ATOM 688 C CA . TRP A 1 105 ? 5.430 97.930 60.970 1.00 34.51 105 TRP A CA 1
ATOM 689 C C . TRP A 1 105 ? 4.108 98.571 60.621 1.00 35.58 105 TRP A C 1
ATOM 690 O O . TRP A 1 105 ? 3.804 98.775 59.448 1.00 36.38 105 TRP A O 1
ATOM 701 N N . GLU A 1 106 ? 3.301 98.869 61.626 1.00 35.67 106 GLU A N 1
ATOM 702 C CA . GLU A 1 106 ? 1.985 99.389 61.327 1.00 36.24 106 GLU A CA 1
ATOM 703 C C . GLU A 1 106 ? 1.784 100.821 61.801 1.00 40.47 106 GLU A C 1
ATOM 704 O O . GLU A 1 106 ? 2.586 101.379 62.544 1.00 42.99 106 GLU A O 1
ATOM 710 N N . ASN A 1 107 ? 0.704 101.419 61.324 1.00 40.03 107 ASN A N 1
ATOM 711 C CA . ASN A 1 107 ? 0.352 102.779 61.677 1.00 40.80 107 ASN A CA 1
ATOM 712 C C . ASN A 1 107 ? -1.151 102.905 61.576 1.00 39.35 107 ASN A C 1
ATOM 713 O O . ASN A 1 107 ? -1.737 102.586 60.544 1.00 38.42 107 ASN A O 1
ATOM 718 N N . TYR A 1 108 ? -1.778 103.341 62.660 1.00 37.06 108 TYR A N 1
ATOM 719 C CA . TYR A 1 108 ? -3.226 103.457 62.695 1.00 39.64 108 TYR A CA 1
ATOM 720 C C . TYR A 1 108 ? -3.631 104.907 62.606 1.00 48.43 108 TYR A C 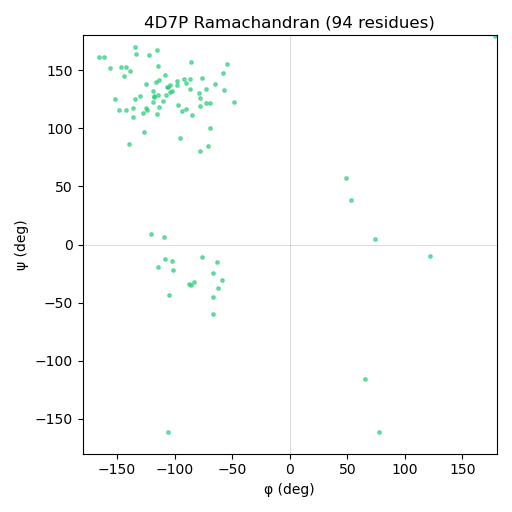1
ATOM 721 O O . TYR A 1 108 ? -3.040 105.761 63.268 1.00 49.76 108 TYR A O 1
ATOM 730 N N . MET A 1 109 ? -4.630 105.185 61.778 1.00 43.12 109 MET A N 1
ATOM 731 C CA . MET A 1 109 ? -5.209 106.516 61.733 1.00 47.85 109 MET A CA 1
ATOM 732 C C . MET A 1 109 ? -6.673 106.432 62.121 1.00 45.65 109 MET A C 1
ATOM 733 O O . MET A 1 109 ? -7.443 105.691 61.511 1.00 46.69 109 MET A O 1
ATOM 738 N N . GLU A 1 110 ? -7.054 107.174 63.154 1.00 44.91 110 GLU A N 1
ATOM 739 C CA . GLU A 1 110 ? -8.451 107.236 63.559 1.00 39.79 110 GLU A CA 1
ATOM 740 C C . GLU A 1 110 ? -9.211 108.174 62.631 1.00 39.22 110 GLU A C 1
ATOM 741 O O . GLU A 1 110 ? -8.769 109.291 62.383 1.00 42.44 110 GLU A O 1
ATOM 747 N N . LEU A 1 111 ? -10.347 107.720 62.112 1.00 36.57 111 LEU A N 1
ATOM 748 C CA . LEU A 1 111 ? -11.158 108.560 61.236 1.00 40.16 111 LEU A CA 1
ATOM 749 C C . LEU A 1 111 ? -12.160 109.375 62.048 1.00 51.49 111 LEU A C 1
ATOM 750 O O . LEU A 1 111 ? -12.589 110.447 61.628 1.00 50.93 111 LEU A O 1
#

CATH classification: 2.60.40.730